Protein 1UJ0 (pdb70)

Radius of gyration: 10.51 Å; Cα contacts (8 Å, |Δi|>4): 139; chains: 2; bounding box: 26×28×22 Å

InterPro domains:
  IPR001452 SH3 domain [PF00018] (208-253)
  IPR001452 SH3 domain [PR00452] (205-215)
  IPR001452 SH3 domain [PR00452] (219-234)
  IPR001452 SH3 domain [PR00452] (236-245)
  IPR001452 SH3 domain [PR00452] (247-259)
  IPR001452 SH3 domain [PS50002] (202-261)
  IPR001452 SH3 domain [SM00326] (205-260)
  IPR002014 VHS domain [PF00790] (6-140)
  IPR002014 VHS domain [PS50179] (16-144)
  IPR002014 VHS domain [SM00288] (9-140)
  IPR003903 Ubiquitin interacting motif [PF02809] (166-181)
  IPR003903 Ubiquitin interacting motif [PS50330] (165-184)
  IPR003903 Ubiquitin interacting motif [SM00726] (165-184)
  IPR008942 ENTH/VHS [G3DSA:1.25.40.90] (4-154)
  IPR008942 ENTH/VHS [SSF48464] (7-144)
  IPR035675 STAM2, SH3 domain [cd11963] (204-260)
  IPR036028 SH3-like domain superfamily [SSF50044] (190-264)
  IPR047493 STAM2, VHS domain [cd16999] (9-147)
  IPR050670 Signal Transducing Adapter Molecule [PTHR45929] (1-522)

Nearest PDB structures (foldseek):
  1uj0-assembly1_A  TM=1.018E+00  e=1.419E-10  Mus musculus
  2w10-assembly1_A  TM=9.203E-01  e=1.158E-06  Mus musculus
  8dgo-assembly1_B  TM=9.555E-01  e=1.758E-06  Homo sapiens
  1pwt-assembly1_A  TM=9.591E-01  e=2.574E-05  Gallus gallus
  5vei-assembly1_A  TM=9.227E-01  e=2.285E-05  Homo sapiens

GO terms:
  GO:0005515 protein binding (F, IPI)

Solvent-accessible surface area: 4205 Å² total; per-residue (Å²): 232,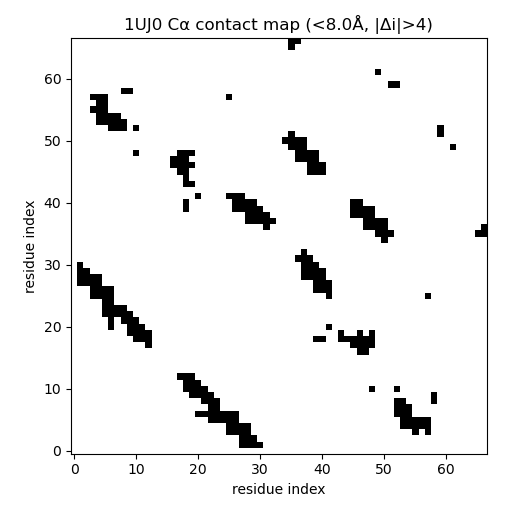56,84,121,0,74,3,75,75,86,11,118,28,98,81,117,75,9,4,22,0,90,126,36,36,50,0,29,5,80,71,66,106,66,84,80,8,40,50,0,76,22,140,105,32,69,3,41,0,6,21,87,2,16,31,95,110,114,127,35,167,38,94,73,172,69,64

Organism: Mus musculus (NCBI:txid10090)

Structure (mmCIF, N/CA/C/O backbone):
data_1UJ0
#
_entry.id   1UJ0
#
_cell.length_a   48.454
_cell.length_b   48.454
_cell.length_c   58.582
_cell.angle_alpha   90.00
_cell.angle_beta   90.00
_cell.angle_gamma   120.00
#
_symmetry.space_group_name_H-M   'P 61'
#
loop_
_entity.id
_entity.type
_entity.pdbx_description
1 polymer 'signal transducing adaptor molecule (SH3 domain and ITAM motif) 2'
2 polymer 'deubiquitinating enzyme UBPY'
3 non-polymer 'PHOSPHATE ION'
4 water water
#
loop_
_atom_site.group_PDB
_atom_site.id
_atom_site.type_symbol
_atom_site.label_atom_id
_atom_site.label_alt_id
_atom_site.label_comp_id
_atom_site.label_asym_id
_atom_site.label_entity_id
_atom_site.label_seq_id
_atom_site.pdbx_PDB_ins_code
_atom_site.Cartn_x
_atom_site.Cartn_y
_atom_site.Cartn_z
_atom_site.occupancy
_atom_site.B_iso_or_equiv
_atom_site.auth_seq_id
_atom_site.auth_comp_id
_atom_site.auth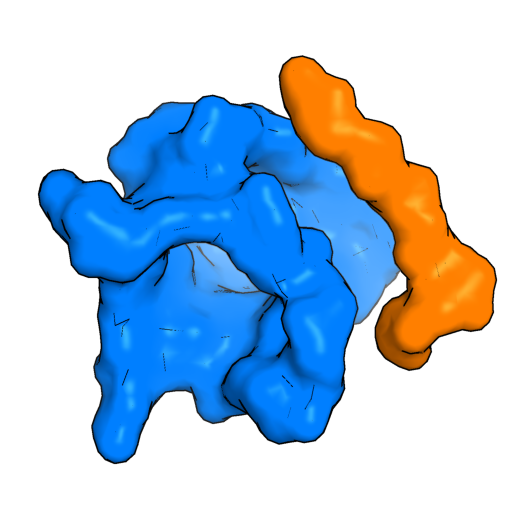_asym_id
_atom_site.auth_atom_id
_atom_site.pdbx_PDB_model_num
ATOM 1 N N . MET A 1 4 ? -9.035 28.423 36.207 1.00 33.82 203 MET A N 1
ATOM 2 C CA . MET A 1 4 ? -9.357 28.283 34.754 1.00 34.18 203 MET A CA 1
ATOM 3 C C . MET A 1 4 ? -8.145 27.789 33.971 1.00 32.91 203 MET A C 1
ATOM 4 O O . MET A 1 4 ? -7.001 28.101 34.303 1.00 31.98 203 MET A O 1
ATOM 9 N N . ALA A 1 5 ? -8.386 27.033 32.919 1.00 31.11 204 ALA A N 1
ATOM 10 C CA . ALA A 1 5 ? -7.252 26.637 32.077 1.00 29.72 204 ALA A CA 1
ATOM 11 C C . ALA A 1 5 ? -6.667 27.879 31.350 1.00 29.61 204 ALA A C 1
ATOM 12 O O . ALA A 1 5 ? -7.381 28.673 30.736 1.00 30.58 204 ALA A O 1
ATOM 14 N N . ARG A 1 6 ? -5.349 28.047 31.464 1.00 27.72 205 ARG A N 1
ATOM 15 C CA . ARG A 1 6 ? -4.638 29.196 30.914 1.00 24.16 205 ARG A CA 1
ATOM 16 C C . ARG A 1 6 ? -4.020 28.820 29.580 1.00 21.38 205 ARG A C 1
ATOM 17 O O . ARG A 1 6 ? -3.853 27.653 29.307 1.00 22.53 205 ARG A O 1
ATOM 25 N N . ARG A 1 7 ? -3.725 29.811 28.742 1.00 20.72 206 ARG A N 1
ATOM 26 C CA . ARG A 1 7 ? -3.097 29.548 27.432 1.00 20.90 206 ARG A CA 1
ATOM 27 C C . ARG A 1 7 ? -1.618 29.912 27.482 1.00 20.13 206 ARG A C 1
ATOM 28 O O . ARG A 1 7 ? -1.219 30.845 28.189 1.00 19.49 206 ARG A O 1
ATOM 36 N N . VAL A 1 8 ? -0.822 29.148 26.741 1.00 16.54 207 VAL A N 1
ATOM 37 C CA . VAL A 1 8 ? 0.603 29.429 26.575 1.00 15.76 207 VAL A CA 1
ATOM 38 C C . VAL A 1 8 ? 0.935 29.263 25.078 1.00 16.03 207 VAL A C 1
ATOM 39 O O . VAL A 1 8 ? 0.160 28.674 24.340 1.00 16.35 207 VAL A O 1
ATOM 43 N N . ARG A 1 9 ? 2.083 29.760 24.655 1.00 16.22 208 ARG A N 1
ATOM 44 C CA . ARG A 1 9 ? 2.536 29.618 23.278 1.00 17.66 208 ARG A CA 1
ATOM 45 C C . ARG A 1 9 ? 3.767 28.750 23.252 1.00 15.99 208 ARG A C 1
ATOM 46 O O . ARG A 1 9 ? 4.614 28.835 24.128 1.00 16.14 208 ARG A O 1
ATOM 54 N N . ALA A 1 10 ? 3.808 27.864 22.258 1.00 15.31 209 ALA A N 1
ATOM 55 C CA . ALA A 1 10 ? 4.970 27.050 22.068 1.00 16.16 209 ALA A CA 1
ATOM 56 C C . ALA A 1 10 ? 6.204 27.826 21.575 1.00 17.29 209 ALA A C 1
ATOM 57 O O . ALA A 1 10 ? 6.130 28.585 20.565 1.00 18.26 209 ALA A O 1
ATOM 59 N N . LEU A 1 11 ? 7.315 27.576 22.249 1.00 19.20 210 LEU A N 1
ATOM 60 C CA . LEU A 1 11 ? 8.626 28.145 21.866 1.00 19.91 210 LEU A CA 1
ATOM 61 C C . LEU A 1 11 ? 9.354 27.236 20.861 1.00 21.05 210 LEU A C 1
ATOM 62 O O . LEU A 1 11 ? 10.226 27.701 20.087 1.00 21.41 210 LEU A O 1
ATOM 67 N N . TYR A 1 12 ? 8.991 25.946 20.819 1.00 20.40 211 TYR A N 1
ATOM 68 C CA . TYR A 1 12 ? 9.706 24.982 19.980 1.00 19.96 211 TYR A CA 1
ATOM 69 C C . TYR A 1 12 ? 8.692 23.985 19.460 1.00 18.95 211 TYR A C 1
ATOM 70 O O . TYR A 1 12 ? 7.631 23.817 20.058 1.00 18.55 211 TYR A O 1
ATOM 79 N N . ASP A 1 13 ? 9.041 23.283 18.395 1.00 18.52 212 ASP A N 1
ATOM 80 C CA . ASP A 1 13 ? 8.315 22.099 17.998 1.00 19.06 212 ASP A CA 1
ATOM 81 C C . ASP A 1 13 ? 8.521 20.979 19.032 1.00 18.26 212 ASP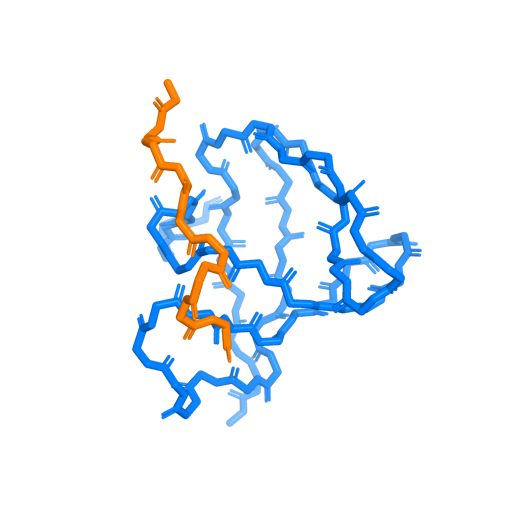 A C 1
ATOM 82 O O . ASP A 1 13 ? 9.595 20.846 19.670 1.00 17.65 212 ASP A O 1
ATOM 87 N N . PHE A 1 14 ? 7.470 20.189 19.213 1.00 16.13 213 PHE A N 1
ATOM 88 C CA . PHE A 1 14 ? 7.580 18.953 20.042 1.00 16.20 213 PHE A CA 1
ATOM 89 C C . PHE A 1 14 ? 6.730 17.890 19.402 1.00 18.16 213 PHE A C 1
ATOM 90 O O . PHE A 1 14 ? 5.499 18.046 19.285 1.00 17.89 213 PHE A O 1
ATOM 98 N N . GLU A 1 15 ? 7.342 16.764 19.020 1.00 17.97 214 GLU A N 1
ATOM 99 C CA . GLU A 1 15 ? 6.572 15.662 18.448 1.00 20.13 214 GLU A CA 1
ATOM 100 C C . GLU A 1 15 ? 6.391 14.556 19.481 1.00 21.00 214 GLU A C 1
ATOM 101 O O . GLU A 1 15 ? 7.387 14.041 20.009 1.00 20.05 214 GLU A O 1
ATOM 107 N N . ALA A 1 16 ? 5.144 14.237 19.825 1.00 18.35 215 ALA A N 1
ATOM 108 C CA . ALA A 1 16 ? 4.820 13.182 20.763 1.00 20.52 215 ALA A CA 1
ATOM 109 C C . ALA A 1 16 ? 5.520 11.867 20.380 1.00 22.91 215 ALA A C 1
ATOM 110 O O . ALA A 1 16 ? 5.536 11.471 19.186 1.00 23.81 215 ALA A O 1
ATOM 112 N N . VAL A 1 17 ? 6.117 11.201 21.360 1.00 24.49 216 VAL A N 1
ATOM 113 C CA . VAL A 1 17 ? 6.684 9.867 21.108 1.00 27.30 216 VAL A CA 1
ATOM 114 C C . VAL A 1 17 ? 5.798 8.787 21.745 1.00 28.97 216 VAL A C 1
ATOM 115 O O . VAL A 1 17 ? 5.618 7.733 21.152 1.00 32.30 216 VAL A O 1
ATOM 119 N N . GLU A 1 18 ? 5.291 9.043 22.947 1.00 30.12 217 GLU A N 1
ATOM 120 C CA . GLU A 1 18 ? 4.370 8.142 23.647 1.00 30.68 217 GLU A CA 1
ATOM 121 C C . GLU A 1 18 ? 2.942 8.622 23.353 1.00 30.35 217 GLU A C 1
ATOM 122 O O . GLU A 1 18 ? 2.737 9.805 22.986 1.00 29.40 217 GLU A O 1
ATOM 128 N N . ASP A 1 19 ? 1.973 7.705 23.508 1.00 29.01 218 ASP A N 1
ATOM 129 C CA . ASP A 1 19 ? 0.574 7.959 23.212 1.00 27.07 218 ASP A CA 1
ATOM 130 C C . ASP A 1 19 ? 0.005 9.064 24.093 1.00 25.59 218 ASP A C 1
ATOM 131 O O . ASP A 1 19 ? -0.908 9.759 23.671 1.00 27.00 218 ASP A O 1
ATOM 133 N N . ASN A 1 20 ? 0.508 9.173 25.321 1.00 23.15 219 ASN A N 1
ATOM 134 C CA . ASN A 1 20 ? -0.012 10.155 26.291 1.00 22.34 219 ASN A CA 1
ATOM 135 C C . ASN A 1 20 ? 0.598 11.559 26.134 1.00 18.51 219 ASN A C 1
ATOM 136 O O . ASN A 1 20 ? 0.369 12.408 27.001 1.00 19.18 219 ASN A O 1
ATOM 141 N N . GLU A 1 21 ? 1.400 11.752 25.102 1.00 18.62 220 GLU A N 1
ATOM 142 C CA . GLU A 1 21 ? 2.038 13.077 24.846 1.00 16.02 220 GLU A CA 1
ATOM 143 C C . GLU A 1 21 ? 1.281 13.841 23.776 1.00 16.19 220 GLU A C 1
ATOM 144 O O . GLU A 1 21 ? 0.594 13.245 22.945 1.00 17.54 220 GLU A O 1
ATOM 150 N N . LEU A 1 22 ? 1.410 15.176 23.797 1.00 14.98 221 LEU A N 1
ATOM 151 C CA . LEU A 1 22 ? 0.809 16.081 22.819 1.00 15.78 221 LEU A CA 1
ATOM 152 C C . LEU A 1 22 ? 1.813 16.535 21.805 1.00 18.00 221 LEU A C 1
ATOM 153 O O . LEU A 1 22 ? 2.934 16.865 22.184 1.00 22.39 221 LEU A O 1
ATOM 158 N N . THR A 1 23 ? 1.437 16.600 20.527 1.00 16.79 222 THR A N 1
ATOM 159 C CA . THR A 1 23 ? 2.305 17.152 19.490 1.00 15.99 222 THR A CA 1
ATOM 160 C C . THR A 1 23 ? 1.995 18.607 19.241 1.00 17.04 222 THR A C 1
ATOM 161 O O . THR A 1 23 ? 0.821 18.969 19.114 1.00 17.08 222 THR A O 1
ATOM 165 N N . PHE A 1 24 ? 3.011 19.435 19.161 1.00 15.87 223 PHE A N 1
ATOM 166 C CA . PHE A 1 24 ? 2.756 20.830 18.810 1.00 15.44 223 PHE A CA 1
ATOM 167 C C . PHE A 1 24 ? 3.903 21.454 18.025 1.00 18.35 223 PHE A C 1
ATOM 168 O O . PHE A 1 24 ? 4.997 20.895 17.948 1.00 18.11 223 PHE A O 1
ATOM 176 N N . LYS A 1 25 ? 3.661 22.656 17.486 1.00 19.18 224 LYS A N 1
ATOM 177 C CA . LYS A 1 25 ? 4.631 23.333 16.626 1.00 20.44 224 LYS A CA 1
ATOM 178 C C . LYS A 1 25 ? 4.923 24.718 17.193 1.00 20.53 224 LYS A C 1
ATOM 179 O O . LYS A 1 25 ? 4.050 25.358 17.782 1.00 19.07 224 LYS A O 1
ATOM 185 N N . HIS A 1 26 ? 6.139 25.189 16.955 1.00 19.62 225 HIS A N 1
ATOM 186 C CA . HIS A 1 26 ? 6.578 26.535 17.343 1.00 22.34 225 HIS A CA 1
ATOM 187 C C . HIS A 1 26 ? 5.529 27.579 16.981 1.00 21.30 225 HIS A C 1
ATOM 188 O O . HIS A 1 26 ? 5.014 27.547 15.867 1.00 21.40 225 HIS A O 1
ATOM 195 N N . GLY A 1 27 ? 5.160 28.434 17.942 1.00 20.05 226 GLY A N 1
ATOM 196 C CA . GLY A 1 27 ? 4.219 29.500 17.653 1.00 19.91 226 GLY A CA 1
ATOM 197 C C . GLY A 1 27 ? 2.746 29.207 17.913 1.00 20.89 226 GLY A C 1
ATOM 198 O O . GLY A 1 27 ? 1.938 30.136 17.934 1.00 20.60 226 GLY A O 1
ATOM 199 N N . GLU A 1 28 ? 2.384 27.924 18.077 1.00 17.71 227 GLU A N 1
ATOM 200 C CA . GLU A 1 28 ? 1.029 27.517 18.344 1.00 18.12 227 GLU A CA 1
ATOM 201 C C . GLU A 1 28 ? 0.583 27.780 19.789 1.00 19.00 227 GLU A C 1
ATOM 202 O O . GLU A 1 28 ? 1.401 27.887 20.704 1.00 20.11 227 GLU A O 1
ATOM 208 N N . LEU A 1 29 ? -0.716 27.883 19.950 1.00 18.45 228 LEU A N 1
ATOM 209 C CA . LEU A 1 29 ? -1.326 28.047 21.265 1.00 19.19 228 LEU A CA 1
ATOM 210 C C . LEU A 1 29 ? -1.578 26.657 21.850 1.00 17.90 228 LEU A C 1
ATOM 211 O O . LEU A 1 29 ? -1.961 25.736 21.133 1.00 18.94 228 LEU A O 1
ATOM 216 N N . ILE A 1 30 ? -1.318 26.521 23.119 1.00 17.33 229 ILE A N 1
ATOM 217 C CA . ILE A 1 30 ? -1.706 25.350 23.899 1.00 16.61 229 ILE A CA 1
ATOM 218 C C . ILE A 1 30 ? -2.527 25.814 25.078 1.00 17.16 229 ILE A C 1
ATOM 219 O O . ILE A 1 30 ? -2.147 26.779 25.763 1.00 17.99 229 ILE A O 1
ATOM 224 N N . THR A 1 31 ? -3.619 25.115 25.380 1.00 15.87 230 THR A N 1
ATOM 225 C CA . THR A 1 31 ? -4.308 25.326 26.642 1.00 17.76 230 THR A CA 1
ATOM 226 C C . THR A 1 31 ? -3.718 24.381 27.719 1.00 17.62 230 THR A C 1
ATOM 227 O O . THR A 1 31 ? -3.696 23.143 27.524 1.00 19.11 230 THR A O 1
ATOM 231 N N . VAL A 1 32 ? -3.297 24.945 28.854 1.00 16.52 231 VAL A N 1
ATOM 232 C CA . VAL A 1 32 ? -2.771 24.153 29.941 1.00 15.53 231 VAL A CA 1
ATOM 233 C C . VAL A 1 32 ? -3.923 23.646 30.787 1.00 19.27 231 VAL A C 1
ATOM 234 O O . VAL A 1 32 ? -4.607 24.471 31.426 1.00 20.69 231 VAL A O 1
ATOM 238 N N . LEU A 1 33 ? -4.132 22.321 30.773 1.00 19.33 232 LEU A N 1
ATOM 239 C CA . LEU A 1 33 ? -5.269 21.729 31.505 1.00 21.07 232 LEU A CA 1
ATOM 240 C C . LEU A 1 33 ? -4.925 21.303 32.892 1.00 22.38 232 LEU A C 1
ATOM 241 O O . LEU A 1 33 ? -5.800 21.265 33.777 1.00 24.98 232 LEU A O 1
ATOM 246 N N . ASP A 1 34 ? -3.662 20.981 33.111 1.00 22.57 233 ASP A N 1
ATOM 247 C CA . ASP A 1 34 ? -3.177 20.451 34.352 1.00 22.00 233 ASP A CA 1
ATOM 248 C C . ASP A 1 34 ? -1.688 20.721 34.462 1.00 22.02 233 ASP A C 1
ATOM 249 O O . ASP A 1 34 ? -0.883 20.090 33.775 1.00 19.75 233 ASP A O 1
ATOM 254 N N . ASP A 1 35 ? -1.323 21.688 35.308 1.00 22.44 234 ASP A N 1
ATOM 255 C CA . ASP A 1 35 ? 0.093 21.958 35.599 1.00 22.63 234 ASP A CA 1
ATOM 256 C C . ASP A 1 35 ? 0.494 21.538 36.982 1.00 25.32 234 ASP A C 1
ATOM 257 O O . ASP A 1 35 ? 1.446 22.063 37.560 1.00 24.37 234 ASP A O 1
ATOM 262 N N . SER A 1 36 ? -0.195 20.548 37.524 1.00 26.24 235 SER A N 1
ATOM 263 C CA . SER A 1 36 ? 0.138 20.130 38.871 1.00 28.99 235 SER A CA 1
ATOM 264 C C . SER A 1 36 ? 1.502 19.504 38.984 1.00 29.16 235 SER A C 1
ATOM 265 O O . SER A 1 36 ? 2.064 19.496 40.054 1.00 31.05 235 SER A O 1
ATOM 268 N N . ASP A 1 37 ? 2.051 18.966 37.897 1.00 30.70 236 ASP A N 1
ATOM 269 C CA . ASP A 1 37 ? 3.438 18.508 37.850 1.00 30.95 236 ASP A CA 1
ATOM 270 C C . 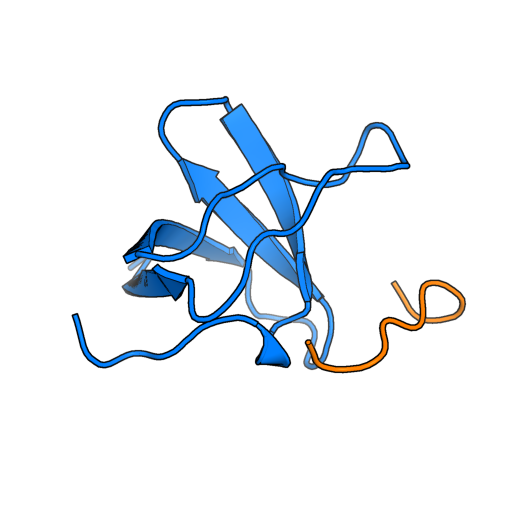ASP A 1 37 ? 4.414 19.591 37.301 1.00 32.39 236 ASP A C 1
ATOM 271 O O . ASP A 1 37 ? 4.064 20.280 36.369 1.00 31.75 236 ASP A O 1
ATOM 276 N N . ALA A 1 38 ? 5.624 19.749 37.861 1.00 32.63 237 ALA A N 1
ATOM 277 C CA . ALA A 1 38 ? 6.490 20.877 37.453 1.00 32.40 237 ALA A CA 1
ATOM 278 C C . ALA A 1 38 ? 7.113 20.821 36.041 1.00 31.68 237 ALA A C 1
ATOM 279 O O . ALA A 1 38 ? 7.330 21.872 35.397 1.00 31.87 237 ALA A O 1
ATOM 281 N N . ASN A 1 39 ? 7.429 19.612 35.565 1.00 29.51 238 ASN A N 1
ATOM 282 C CA . ASN A 1 39 ? 8.154 19.453 34.317 1.00 27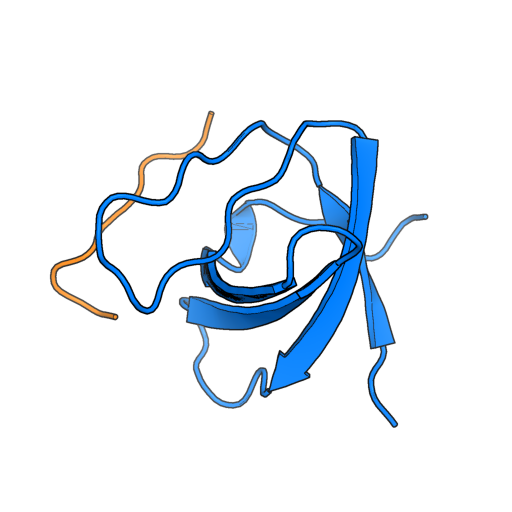.84 238 ASN A CA 1
ATOM 283 C C . ASN A 1 39 ? 7.273 19.025 33.156 1.00 23.89 238 ASN A C 1
ATOM 284 O O . ASN A 1 39 ? 7.614 19.326 32.048 1.00 24.10 238 ASN A O 1
ATOM 289 N N . TRP A 1 40 ? 6.168 18.340 33.453 1.00 23.29 239 TRP A N 1
ATOM 290 C CA . TRP A 1 40 ? 5.238 17.793 32.433 1.00 20.85 239 TRP A CA 1
ATOM 291 C C . TRP A 1 40 ? 3.805 18.247 32.662 1.00 19.55 239 TRP A C 1
ATOM 292 O O . TRP A 1 40 ? 3.180 17.935 33.644 1.00 20.96 239 TRP A O 1
ATOM 303 N N . TRP A 1 41 ? 3.244 18.977 31.720 1.00 17.25 240 TRP A N 1
ATOM 304 C CA . TRP A 1 41 ? 1.912 19.518 31.870 1.00 16.30 240 TRP A CA 1
ATOM 305 C C . TRP A 1 41 ? 0.955 18.876 30.895 1.00 15.70 240 TRP A C 1
ATOM 306 O O . TRP A 1 41 ? 1.364 18.514 29.809 1.00 15.07 240 TRP A O 1
ATOM 317 N N . GLN A 1 42 ? -0.302 18.726 31.290 1.00 14.95 241 GLN A N 1
ATOM 318 C CA . GLN A 1 42 ? -1.303 18.272 30.330 1.00 15.85 241 GLN A CA 1
ATOM 319 C C . GLN A 1 42 ? -1.829 19.457 29.542 1.00 16.38 241 GLN A C 1
ATOM 320 O O . GLN A 1 42 ? -2.193 20.473 30.147 1.00 17.42 241 GLN A O 1
ATOM 330 N N . GLY A 1 43 ? -1.825 19.360 28.223 1.00 15.62 242 GLY A N 1
ATOM 331 C CA . GLY A 1 43 ? -2.424 20.435 27.431 1.00 16.54 242 GLY A CA 1
ATOM 332 C C . GLY A 1 43 ? -3.431 20.004 26.420 1.00 17.53 242 GLY A C 1
ATOM 333 O O . GLY A 1 43 ? -3.625 18.825 26.206 1.00 16.77 242 GLY A O 1
ATOM 334 N N . GLU A 1 44 ? -3.945 20.982 25.682 1.00 17.46 243 GLU A N 1
ATOM 335 C CA . GLU A 1 44 ? -4.906 20.754 24.599 1.00 18.27 243 GLU A CA 1
ATOM 336 C C . GLU A 1 44 ? -4.638 21.745 23.499 1.00 19.08 243 GLU A C 1
ATOM 337 O O . GLU A 1 44 ? -4.345 22.898 23.794 1.00 18.32 243 GLU A O 1
ATOM 343 N N . ASN A 1 45 ? -4.678 21.279 22.247 1.00 16.91 244 ASN A N 1
ATOM 344 C CA . ASN A 1 45 ? -4.652 22.153 21.073 1.00 18.17 244 ASN A CA 1
ATOM 345 C C . ASN A 1 45 ? -5.583 21.593 20.023 1.00 18.60 244 ASN A C 1
ATOM 346 O O . ASN A 1 45 ? -6.416 20.708 20.323 1.00 20.40 244 ASN A O 1
ATOM 351 N N . HIS A 1 46 ? -5.365 22.007 18.782 1.00 20.48 245 HIS A N 1
ATOM 352 C CA . HIS A 1 46 ? -6.243 21.574 17.692 1.00 23.23 245 HIS A CA 1
ATOM 353 C C . HIS A 1 46 ? -6.113 20.069 17.392 1.00 24.25 245 HIS A C 1
ATOM 354 O O . HIS A 1 46 ? -7.033 19.482 16.771 1.00 25.86 245 HIS A O 1
ATOM 361 N N . ARG A 1 47 ? -4.978 19.463 17.796 1.00 23.25 246 ARG A N 1
ATOM 362 C CA . ARG A 1 47 ? -4.638 18.064 17.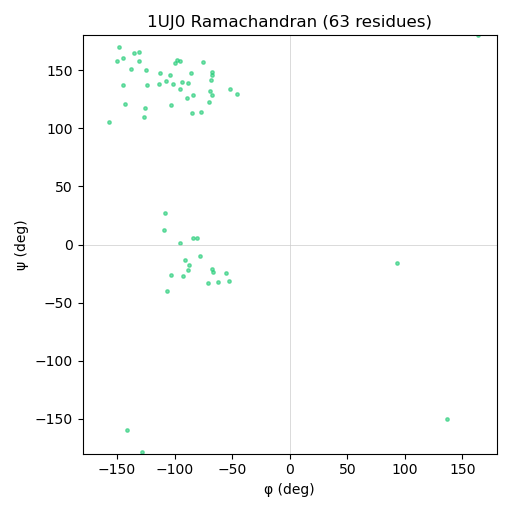496 1.00 23.18 246 ARG A CA 1
ATOM 363 C C . ARG A 1 47 ? -5.183 17.094 18.514 1.00 24.44 246 ARG A C 1
ATOM 364 O O . ARG A 1 47 ? -5.220 15.877 18.248 1.00 27.07 246 ARG A O 1
ATOM 372 N N . GLY A 1 48 ? -5.559 17.580 19.686 1.00 22.91 247 GLY A N 1
ATOM 373 C CA . GLY A 1 48 ? -5.983 16.715 20.767 1.00 22.74 247 GLY A CA 1
ATOM 374 C C . GLY A 1 48 ? -5.380 17.163 22.084 1.00 21.73 247 GLY A C 1
ATOM 375 O O . GLY A 1 48 ? -5.175 18.362 22.292 1.00 20.38 247 GLY A O 1
ATOM 376 N N . THR A 1 49 ? -5.157 16.208 22.974 1.00 20.79 248 THR A N 1
ATOM 377 C CA . THR A 1 49 ? -4.670 16.469 24.338 1.00 20.08 248 THR A CA 1
ATOM 378 C C . THR A 1 49 ? -3.491 15.575 24.704 1.00 19.18 248 THR A C 1
ATOM 379 O O . THR A 1 49 ? -3.271 14.490 24.111 1.00 19.52 248 THR A O 1
ATOM 383 N N . GLY A 1 50 ? -2.689 16.005 25.683 1.00 16.82 249 GLY A N 1
ATOM 384 C CA . GLY A 1 50 ? -1.599 15.150 26.108 1.00 16.35 249 GLY A CA 1
ATOM 385 C C . GLY A 1 50 ? -0.558 15.891 26.903 1.00 15.62 249 GLY A C 1
ATOM 386 O O . GLY A 1 50 ? -0.694 17.095 27.066 1.00 17.32 249 GLY A O 1
ATOM 387 N N . LEU A 1 51 ? 0.484 15.182 27.337 1.00 14.00 250 LEU A N 1
ATOM 388 C CA . LEU A 1 51 ? 1.520 15.736 28.178 1.00 14.69 250 LEU A CA 1
ATOM 389 C C . LEU A 1 51 ? 2.588 16.411 27.302 1.00 12.75 250 LEU A C 1
ATOM 390 O O . LEU A 1 51 ? 2.889 15.943 26.214 1.00 14.66 250 LEU A O 1
ATOM 395 N N . PHE A 1 52 ? 3.195 17.470 27.821 1.00 14.31 251 PHE A N 1
ATOM 396 C CA . PHE A 1 52 ? 4.276 18.152 27.124 1.00 13.18 251 PHE A CA 1
ATOM 397 C C . PHE A 1 52 ? 5.230 18.762 28.157 1.00 14.50 251 PHE A C 1
ATOM 398 O O . PHE A 1 52 ? 4.811 19.025 29.269 1.00 13.31 251 PHE A O 1
ATOM 406 N N . PRO A 1 53 ? 6.488 19.021 27.765 1.00 14.64 252 PRO A N 1
ATOM 407 C CA . PRO A 1 53 ? 7.477 19.624 28.701 1.00 16.03 252 PRO A CA 1
ATOM 408 C C . PRO A 1 53 ? 7.123 21.105 29.005 1.00 16.37 252 PRO A C 1
ATOM 409 O O . PRO A 1 53 ? 7.021 21.896 28.080 1.00 15.83 252 PRO A O 1
ATOM 413 N N . SER A 1 54 ? 6.952 21.420 30.271 1.00 17.33 253 SER A N 1
ATOM 414 C CA . SER A 1 54 ? 6.658 22.797 30.718 1.00 17.69 253 SER A CA 1
ATOM 415 C C . SER A 1 54 ? 7.667 23.820 30.172 1.00 18.92 253 SER A C 1
ATOM 416 O O . SER A 1 54 ? 7.269 24.969 29.906 1.00 19.22 253 SER A O 1
ATOM 419 N N . ASN A 1 55 ? 8.932 23.431 29.953 1.00 18.08 254 ASN A N 1
ATOM 420 C CA . ASN A 1 55 ? 9.925 24.418 29.450 1.00 19.82 254 ASN A CA 1
ATOM 421 C C . ASN A 1 55 ? 9.903 24.691 27.963 1.00 18.92 254 ASN A C 1
ATOM 422 O O . ASN A 1 55 ? 10.766 25.429 27.448 1.00 19.93 254 ASN A O 1
ATOM 427 N N . PHE A 1 56 ? 8.913 24.109 27.258 1.00 16.09 255 PHE A N 1
ATOM 428 C CA . PHE A 1 56 ? 8.773 24.320 25.841 1.00 15.61 255 PHE A CA 1
ATOM 429 C C . PHE A 1 56 ? 7.799 25.432 25.502 1.00 13.85 255 PHE A C 1
ATOM 430 O O . PHE A 1 56 ? 7.558 25.676 24.331 1.00 16.64 255 PHE A O 1
ATOM 438 N N . VAL A 1 57 ? 7.249 26.062 26.514 1.00 13.84 256 VAL A N 1
ATOM 439 C CA . VAL A 1 57 ? 6.186 27.070 26.297 1.00 13.72 256 VAL A CA 1
ATOM 440 C C . VAL A 1 57 ? 6.480 28.354 27.067 1.00 13.05 256 VAL A C 1
ATOM 441 O O . VAL A 1 57 ? 7.339 28.370 27.940 1.00 14.87 256 VAL A O 1
ATOM 445 N N . THR A 1 58 ? 5.756 29.389 26.695 1.00 14.87 257 THR A N 1
ATOM 446 C CA . THR A 1 58 ? 5.805 30.678 27.411 1.00 16.14 257 THR A CA 1
ATOM 447 C C . THR A 1 58 ? 4.411 31.268 27.578 1.00 16.26 257 THR A C 1
ATOM 448 O O . THR A 1 58 ? 3.515 30.986 26.771 1.00 16.17 257 THR A O 1
ATOM 452 N N . THR A 1 59 ? 4.207 32.045 28.654 1.00 19.35 258 THR A N 1
ATOM 453 C CA . THR A 1 59 ? 2.895 32.672 28.899 1.00 22.83 258 THR A CA 1
ATOM 454 C C . THR A 1 59 ? 2.655 33.913 28.037 1.00 26.83 258 THR A C 1
ATOM 455 O O . THR A 1 59 ? 1.512 34.451 27.995 1.00 28.31 258 THR A O 1
ATOM 459 N N . ASP A 1 60 ? 3.696 34.374 27.357 1.00 29.91 259 ASP A N 1
ATOM 460 C CA . ASP A 1 60 ? 3.533 35.518 26.452 1.00 33.65 259 ASP A CA 1
ATOM 461 C C . ASP A 1 60 ? 2.876 35.066 25.163 1.00 34.73 259 ASP A C 1
ATOM 462 O O . ASP A 1 60 ? 3.468 34.280 24.402 1.00 33.99 259 ASP A O 1
ATOM 467 N N . LEU A 1 61 ? 1.657 35.532 24.904 1.00 35.34 260 LEU A N 1
ATOM 468 C CA . LEU A 1 61 ? 0.956 35.032 23.718 1.00 37.15 260 LEU A CA 1
ATOM 469 C C . LEU A 1 61 ? 1.238 35.896 22.480 1.00 38.18 260 LEU A C 1
ATOM 470 O O . LEU A 1 61 ? 0.755 35.567 21.367 1.00 38.38 260 LEU A O 1
ATOM 475 N N . THR B 2 1 ? 16.382 23.926 20.784 1.00 37.60 699 THR B N 1
ATOM 476 C CA . THR B 2 1 ? 15.374 23.089 21.491 1.00 35.59 699 THR B CA 1
ATOM 477 C C . THR B 2 1 ? 15.937 22.608 22.827 1.00 34.37 699 THR B C 1
ATOM 478 O O . THR B 2 1 ? 17.057 22.077 22.871 1.00 34.15 699 THR B O 1
ATOM 482 N N . PRO B 2 2 ? 15.177 22.768 23.909 1.00 32.14 700 PRO B N 1
ATOM 483 C CA . PRO B 2 2 ? 15.601 22.305 25.228 1.00 30.15 700 PRO B CA 1
ATOM 484 C C . PRO B 2 2 ? 15.639 20.779 25.229 1.00 28.81 700 PRO B C 1
ATOM 485 O O . PRO B 2 2 ? 14.858 20.131 24.523 1.00 27.73 700 PRO B O 1
ATOM 489 N N . MET B 2 3 ? 16.537 20.203 26.004 1.00 27.94 701 MET B N 1
ATOM 490 C CA . MET B 2 3 ? 16.553 18.773 26.142 1.00 28.07 701 MET B CA 1
ATOM 491 C C . MET B 2 3 ? 15.326 18.226 26.900 1.00 27.50 701 MET B C 1
ATOM 492 O O . MET B 2 3 ? 14.824 18.861 27.862 1.00 27.21 701 MET B O 1
ATOM 497 N N . VAL B 2 4 ? 14.814 17.087 26.445 1.00 26.39 702 VAL B N 1
ATOM 498 C CA . VAL B 2 4 ? 13.647 16.483 27.067 1.00 26.99 702 VAL B CA 1
ATOM 499 C C . VAL B 2 4 ? 14.106 15.272 27.825 1.00 29.07 702 VAL B C 1
ATOM 500 O O . VAL B 2 4 ? 15.010 14.567 27.359 1.00 28.59 702 VAL B O 1
ATOM 504 N N . ASN B 2 5 ? 13.514 15.071 29.001 1.00 29.92 703 ASN B N 1
ATOM 505 C CA . ASN B 2 5 ? 13.757 13.919 29.846 1.00 32.38 703 ASN B CA 1
ATOM 506 C C . ASN B 2 5 ? 12.462 13.203 30.219 1.00 33.27 703 ASN B C 1
ATOM 507 O O . ASN B 2 5 ? 11.655 13.718 31.000 1.00 32.86 703 ASN B O 1
ATOM 512 N N . ARG B 2 6 ? 12.259 12.006 29.673 1.00 34.29 704 ARG B N 1
ATOM 513 C CA . ARG B 2 6 ? 10.989 11.291 29.866 1.00 35.21 704 ARG B CA 1
ATOM 514 C C . ARG B 2 6 ? 11.022 10.384 31.080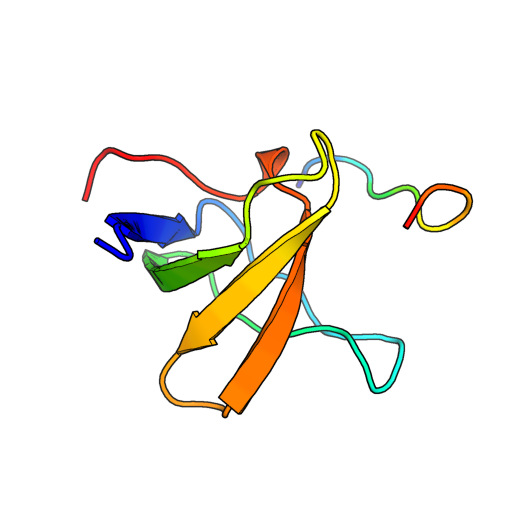 1.00 38.03 704 ARG B C 1
ATOM 515 O O . ARG B 2 6 ? 9.980 9.911 31.559 1.00 37.40 704 ARG B O 1
ATOM 523 N N . GLU B 2 7 ? 12.227 10.171 31.588 1.00 40.88 705 GLU B N 1
ATOM 524 C CA . GLU B 2 7 ? 12.376 9.331 32.761 1.00 44.41 705 GLU B CA 1
ATOM 525 C C . GLU B 2 7 ? 11.496 9.868 33.898 1.00 44.74 705 GLU B C 1
ATOM 526 O O . GLU B 2 7 ? 11.046 9.102 34.730 1.00 44.95 705 GLU B O 1
ATOM 532 N N . ASN B 2 8 ? 11.167 11.166 33.865 1.00 45.90 706 ASN B N 1
ATOM 533 C CA . ASN B 2 8 ? 10.398 11.815 34.950 1.00 46.37 706 ASN B CA 1
ATOM 534 C C . ASN B 2 8 ? 8.922 12.246 34.710 1.00 47.04 706 ASN B C 1
ATOM 535 O O . ASN B 2 8 ? 8.326 12.966 35.540 1.00 46.73 706 ASN B O 1
ATOM 540 N N . LYS B 2 9 ? 8.327 11.777 33.618 1.00 46.16 707 LYS B N 1
ATOM 541 C CA . LYS B 2 9 ? 6.986 12.183 33.208 1.00 46.91 707 LYS B CA 1
ATOM 542 C C . LYS B 2 9 ? 5.885 12.084 34.266 1.00 48.07 707 LYS B C 1
ATOM 543 O O . LYS B 2 9 ? 5.780 11.073 34.955 1.00 50.00 707 LYS B O 1
#

Foldseek 3Di:
DFAKWFFCAFDCDDDPQADGDHHGFIWTFPACPDPQWTWIADPVGIH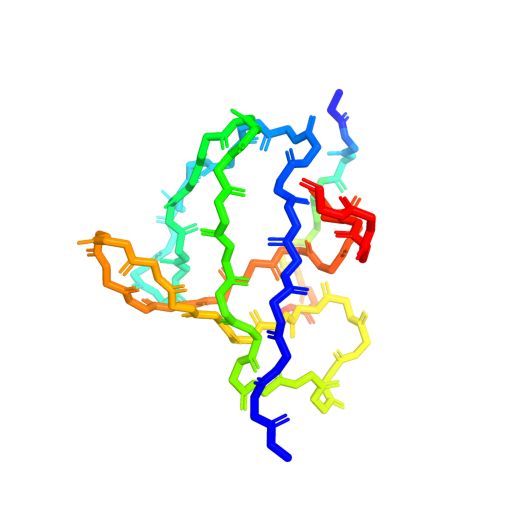IDGPVRIGNPD/DDDDDPVPD

CATH classification: 2.30.30.40

B-factor: mean 25.74, std 9.64, range [12.2, 68.96]

Sequence (67 aa):
MARRVRALYDFEAVEDNELTFKHGELITVLDDSDANWWQGENHRGTGLFPSNFVTTDLTPMVNRENK

Secondary structure (DSSP, 8-state):
--EEEEESS-B---STTBPPB-TT-EEEEEE--SSSEEEEEETTEEEEEEGGGEES--/-----GGG-